Protein AF-A0A7W1TGC2-F1 (afdb_monomer_lite)

Foldseek 3Di:
DDDDDDDDDDPDDLADQDPFDDPVLLVPDDLVPADELPDLAQHAALECVVCVPDPVSVVVVVLLVVLCVPPVQCVDPDLLSNLQALLLVLLLCSVLVHPCSHVSLVVSLVVNPVVDDLVVLLRSLSSCLVSLSHHDYDQDDVSSPRDDHDDSVSSSVRSNSSSSQSNCCSVVVDPHRPPPD

pLDDT: mean 90.48, std 14.69, range [32.72, 98.69]

Radius of gyration: 17.59 Å; chains: 1; bounding box: 64×43×39 Å

Sequence (181 aa):
ATTAAATAATPADPAAEPPPPTAAEIAAIKWDELPPDTGFVTPFANDLSSLNESDERRKDWDDLQKRIDTWAPAQATDPLTRARNLIAIASLMDIGQGQFERELAFMVYSRLKALYPKEQLVTILATIGLHPERGEVPTSGVDVDIHVDVGREQVNERLGLYALKMLGRLLGKLPLPDSGN

Secondary structure (DSSP, 8-state):
--PPP--PPPPPPTTSPPPPPPHHHHHT--GGGSPPTTSSSS---S-SGGGGS-HHHHHHHHHHHHHHHH-GGGG-SSHHHHHHHHHHHHHHHHHTT-TTHHHHHHHHHHHHHHHS-HHHHHHHHHHHHH-TTSS-----BGGGTB-----HHHHHHHHHHHHHHHHHHHTTSSPPP----

Structure (mmCIF, N/CA/C/O backbone):
data_AF-A0A7W1TGC2-F1
#
_entry.id   AF-A0A7W1TGC2-F1
#
loop_
_atom_site.group_PDB
_atom_site.id
_atom_site.type_symbol
_atom_site.label_atom_id
_atom_site.label_alt_id
_atom_site.label_comp_id
_atom_site.label_asym_id
_atom_site.label_entity_id
_atom_site.label_seq_id
_atom_site.pdbx_PDB_ins_code
_atom_site.Cartn_x
_atom_site.Cartn_y
_atom_site.Cartn_z
_atom_site.occupancy
_atom_site.B_iso_or_equiv
_atom_site.auth_seq_id
_atom_site.auth_comp_id
_atom_site.auth_asym_id
_atom_site.auth_atom_id
_atom_site.pdbx_PDB_model_num
ATOM 1 N N . ALA A 1 1 ? -40.709 -27.866 21.341 1.00 44.31 1 ALA A N 1
ATOM 2 C CA . ALA A 1 1 ? -39.347 -27.460 20.953 1.00 44.31 1 ALA A CA 1
ATOM 3 C C . ALA A 1 1 ? -39.415 -26.984 19.513 1.00 44.31 1 ALA A C 1
ATOM 5 O O . ALA A 1 1 ? -39.798 -27.769 18.657 1.00 44.31 1 ALA A O 1
ATOM 6 N N . THR A 1 2 ? -39.174 -25.698 19.270 1.00 37.16 2 THR A N 1
ATOM 7 C CA . THR A 1 2 ? -39.234 -25.109 17.927 1.00 37.16 2 THR A CA 1
ATOM 8 C C . THR A 1 2 ? -37.808 -25.015 17.407 1.00 37.16 2 THR A C 1
ATOM 10 O O . THR A 1 2 ? -37.001 -24.274 17.961 1.00 37.16 2 THR A O 1
ATOM 13 N N . THR A 1 3 ? -37.480 -25.813 16.396 1.00 40.88 3 THR A N 1
ATOM 14 C CA . THR A 1 3 ? -36.174 -25.790 15.733 1.00 40.88 3 THR A CA 1
ATOM 15 C C . THR A 1 3 ? -36.129 -24.585 14.796 1.00 40.88 3 THR A C 1
ATOM 17 O O . THR A 1 3 ? -36.932 -24.496 13.870 1.00 40.88 3 THR A O 1
ATOM 20 N N . ALA A 1 4 ? -35.218 -23.646 15.052 1.00 43.84 4 ALA A N 1
ATOM 21 C CA . ALA A 1 4 ? -34.935 -22.536 14.150 1.00 43.84 4 ALA A CA 1
ATOM 22 C C . ALA A 1 4 ? -34.177 -23.058 12.920 1.00 43.84 4 ALA A C 1
ATOM 24 O O . ALA A 1 4 ? -33.150 -23.725 13.051 1.00 43.84 4 ALA A O 1
ATOM 25 N N . ALA A 1 5 ? -34.700 -22.766 11.730 1.00 42.00 5 ALA A N 1
ATOM 26 C CA . ALA A 1 5 ? -34.026 -23.030 10.469 1.00 42.00 5 ALA A CA 1
ATOM 27 C C . ALA A 1 5 ? -32.872 -22.032 10.299 1.00 42.00 5 ALA A C 1
ATOM 29 O O . ALA A 1 5 ? -33.090 -20.822 10.283 1.00 42.00 5 ALA A O 1
ATOM 30 N N . ALA A 1 6 ? -31.647 -22.544 10.186 1.00 45.25 6 ALA A N 1
ATOM 31 C CA . ALA A 1 6 ? -30.496 -21.756 9.778 1.00 45.25 6 ALA A CA 1
ATOM 32 C C . ALA A 1 6 ? -30.618 -21.462 8.277 1.00 45.25 6 ALA A C 1
ATOM 34 O O . ALA A 1 6 ? -30.552 -22.372 7.450 1.00 45.25 6 ALA A O 1
ATOM 35 N N . THR A 1 7 ? -30.831 -20.197 7.925 1.00 41.59 7 THR A N 1
ATOM 36 C CA . THR A 1 7 ? -30.762 -19.729 6.540 1.00 41.59 7 THR A CA 1
ATOM 37 C C . THR A 1 7 ? -29.324 -19.888 6.054 1.00 41.59 7 THR A C 1
ATOM 39 O O . THR A 1 7 ? -28.424 -19.209 6.544 1.00 41.59 7 THR A O 1
ATOM 42 N N . ALA A 1 8 ? -29.093 -20.802 5.112 1.00 45.16 8 ALA A N 1
ATOM 43 C CA . ALA A 1 8 ? -27.816 -20.909 4.421 1.00 45.16 8 ALA A CA 1
ATOM 44 C C . ALA A 1 8 ? -27.587 -19.628 3.602 1.00 45.16 8 ALA A C 1
ATOM 46 O O . ALA A 1 8 ? -28.397 -19.289 2.738 1.00 45.16 8 ALA A O 1
ATOM 47 N N . ALA A 1 9 ? -26.512 -18.899 3.902 1.00 49.72 9 ALA A N 1
ATOM 48 C CA . ALA A 1 9 ? -26.093 -17.744 3.121 1.00 49.72 9 ALA A CA 1
ATOM 49 C C . ALA A 1 9 ? -25.676 -18.195 1.710 1.00 49.72 9 ALA A C 1
ATOM 51 O O . ALA A 1 9 ? -24.839 -19.084 1.556 1.00 49.72 9 ALA A O 1
ATOM 52 N N . THR A 1 10 ? -26.269 -17.582 0.686 1.00 45.09 10 THR A N 1
ATOM 53 C CA . THR A 1 10 ? -25.832 -17.672 -0.713 1.00 45.09 10 THR A CA 1
ATOM 54 C C . THR A 1 10 ? -24.331 -17.366 -0.811 1.00 45.09 10 THR A C 1
ATOM 56 O O . THR A 1 10 ? -23.888 -16.411 -0.167 1.00 45.09 10 THR A O 1
ATOM 59 N N . PRO A 1 11 ? -23.533 -18.120 -1.595 1.00 52.97 11 PRO A N 1
ATOM 60 C CA . PRO A 1 11 ? -22.122 -17.799 -1.784 1.00 52.97 11 PRO A CA 1
ATOM 61 C C . PRO A 1 11 ? -21.988 -16.388 -2.371 1.00 52.97 11 PRO A C 1
ATOM 63 O O . PRO A 1 11 ? -22.552 -16.084 -3.420 1.00 52.97 11 PRO A O 1
ATOM 66 N N . ALA A 1 12 ? -21.292 -15.512 -1.647 1.00 63.12 12 ALA A N 1
ATOM 67 C CA . ALA A 1 12 ? -21.111 -14.117 -2.028 1.00 63.12 12 ALA A CA 1
ATOM 68 C C . ALA A 1 12 ? -20.200 -14.002 -3.258 1.00 63.12 12 ALA A C 1
ATOM 70 O O . ALA A 1 12 ? -19.094 -14.546 -3.242 1.00 63.12 12 ALA A O 1
ATOM 71 N N . ASP A 1 13 ? -20.637 -13.249 -4.270 1.00 70.62 13 ASP A N 1
ATOM 72 C CA . ASP A 1 13 ? -19.866 -12.941 -5.480 1.00 70.62 13 ASP A CA 1
ATOM 73 C C . ASP A 1 13 ? -18.482 -12.361 -5.109 1.00 70.62 13 ASP A C 1
ATOM 75 O O . ASP A 1 13 ? -18.419 -11.342 -4.414 1.00 70.62 13 ASP A O 1
ATOM 79 N N . PRO A 1 14 ? -17.360 -12.996 -5.500 1.00 69.06 14 PRO A N 1
ATOM 80 C CA . PRO A 1 14 ? -16.014 -12.492 -5.215 1.00 69.06 14 PRO A CA 1
ATOM 81 C C . PRO A 1 14 ? -15.736 -11.109 -5.830 1.00 69.06 14 PRO A C 1
ATOM 83 O O . PRO A 1 14 ? -14.868 -10.392 -5.329 1.00 69.06 14 PRO A O 1
ATOM 86 N N . ALA A 1 15 ? -16.488 -10.707 -6.861 1.00 70.62 15 ALA A N 1
ATOM 87 C CA . ALA A 1 15 ? -16.387 -9.382 -7.466 1.00 70.62 15 ALA A CA 1
ATOM 88 C C . ALA A 1 15 ? -17.147 -8.293 -6.687 1.00 70.62 15 ALA A C 1
ATOM 90 O O . ALA A 1 15 ? -16.883 -7.108 -6.886 1.00 70.62 15 ALA A O 1
ATOM 91 N N . ALA A 1 16 ? -18.080 -8.665 -5.804 1.00 79.12 16 ALA A N 1
ATOM 92 C CA . ALA A 1 16 ? -18.803 -7.699 -4.989 1.00 79.12 16 ALA A CA 1
ATOM 93 C C . ALA A 1 16 ? -17.908 -7.166 -3.863 1.00 79.12 16 ALA A C 1
ATOM 95 O O . ALA A 1 16 ? -17.325 -7.937 -3.096 1.00 79.12 16 ALA A O 1
ATOM 96 N N . GLU A 1 17 ? -17.833 -5.840 -3.745 1.00 84.00 17 GLU A N 1
ATOM 97 C CA . GLU A 1 17 ? -17.133 -5.200 -2.633 1.00 84.00 17 GLU A CA 1
ATOM 98 C C . GLU A 1 17 ? -17.872 -5.482 -1.313 1.00 84.00 17 GLU A C 1
ATOM 100 O O . GLU A 1 17 ? -19.107 -5.397 -1.261 1.00 84.00 17 GLU A O 1
ATOM 105 N N . PRO A 1 18 ? -17.145 -5.827 -0.237 1.00 86.88 18 PRO A N 1
ATOM 106 C CA . PRO A 1 18 ? -17.748 -6.042 1.065 1.00 86.88 18 PRO A CA 1
ATOM 107 C C . PRO A 1 18 ? -18.242 -4.705 1.641 1.00 86.88 18 PRO A C 1
ATOM 109 O O . PRO A 1 18 ? -17.781 -3.630 1.239 1.00 86.88 18 PRO A O 1
ATOM 112 N N . PRO A 1 19 ? -19.176 -4.735 2.606 1.00 88.88 19 PRO A N 1
ATOM 113 C CA . PRO A 1 19 ? -19.502 -3.533 3.354 1.00 88.88 19 PRO A CA 1
ATOM 114 C C . PRO A 1 19 ? -18.249 -2.993 4.070 1.00 88.88 19 PRO A C 1
ATOM 116 O O . PRO A 1 19 ? -17.373 -3.774 4.450 1.00 88.88 19 PRO A O 1
ATOM 119 N N . PRO A 1 20 ? -18.165 -1.671 4.302 1.00 92.25 20 PRO A N 1
ATOM 120 C CA . PRO A 1 20 ? -17.096 -1.087 5.101 1.00 92.25 20 PRO A CA 1
ATOM 121 C C . PRO A 1 20 ? -16.979 -1.764 6.478 1.00 92.25 20 PRO A C 1
ATOM 123 O O . PRO A 1 20 ? -18.006 -1.904 7.154 1.00 92.25 20 PRO A O 1
ATOM 126 N N . PRO A 1 21 ? -15.765 -2.129 6.929 1.00 94.75 21 PRO A N 1
ATOM 127 C CA . PRO A 1 21 ? -15.575 -2.733 8.239 1.00 94.75 21 PRO A CA 1
ATOM 128 C C . PRO A 1 21 ? -16.042 -1.833 9.379 1.00 94.75 21 PRO A C 1
ATOM 130 O O . PRO A 1 21 ? -15.849 -0.613 9.383 1.00 94.75 21 PRO A O 1
ATOM 133 N N . THR A 1 22 ? -16.621 -2.456 10.392 1.00 95.75 22 THR A N 1
ATOM 134 C CA . THR A 1 22 ? -17.028 -1.810 11.633 1.00 95.75 22 THR A CA 1
ATOM 135 C C . THR A 1 22 ? -15.822 -1.473 12.511 1.00 95.75 22 THR A C 1
ATOM 137 O O . THR A 1 22 ? -14.750 -2.077 12.431 1.00 95.75 22 THR A O 1
ATOM 140 N N . ALA A 1 23 ? -16.012 -0.540 13.448 1.00 94.69 23 ALA A N 1
ATOM 141 C CA . ALA A 1 23 ? -14.989 -0.222 14.443 1.00 94.69 23 ALA A CA 1
ATOM 142 C C . ALA A 1 23 ? -14.600 -1.437 15.309 1.00 94.69 23 ALA A C 1
ATOM 144 O O . ALA A 1 23 ? -13.450 -1.538 15.731 1.00 94.69 23 ALA A O 1
ATOM 145 N N . ALA A 1 24 ? -15.538 -2.359 15.561 1.00 96.50 24 ALA A N 1
ATOM 146 C CA . ALA A 1 24 ? -15.281 -3.578 16.324 1.00 96.50 24 ALA A CA 1
ATOM 147 C C . ALA A 1 24 ? -14.374 -4.552 15.555 1.00 96.50 24 ALA A C 1
ATOM 149 O O . ALA A 1 24 ? -13.446 -5.103 16.142 1.00 96.50 24 ALA A O 1
ATOM 150 N N . GLU A 1 25 ? -14.592 -4.711 14.247 1.00 97.19 25 GLU A N 1
ATOM 151 C CA . GLU A 1 25 ? -13.735 -5.534 13.384 1.00 97.19 25 GLU A CA 1
ATOM 152 C C . GLU A 1 25 ? -12.317 -4.961 13.300 1.00 97.19 25 GLU A C 1
ATOM 154 O O . GLU A 1 25 ? -11.349 -5.696 13.474 1.00 97.19 25 GLU A O 1
ATOM 159 N N . ILE A 1 26 ? -12.178 -3.639 13.150 1.00 97.00 26 ILE A N 1
ATOM 160 C CA . ILE A 1 26 ? -10.863 -2.975 13.158 1.00 97.00 26 ILE A CA 1
ATOM 161 C C . ILE A 1 26 ? -10.166 -3.137 14.520 1.00 97.00 26 ILE A C 1
ATOM 163 O O . ILE A 1 26 ? -8.958 -3.363 14.584 1.00 97.00 26 ILE A O 1
ATOM 167 N N . ALA A 1 27 ? -10.908 -3.035 15.626 1.00 95.88 27 ALA A N 1
ATOM 168 C CA . ALA A 1 27 ? -10.355 -3.193 16.970 1.00 95.88 27 ALA A CA 1
ATOM 169 C C . ALA A 1 27 ? -9.901 -4.631 17.277 1.00 95.88 27 ALA A C 1
ATOM 171 O O . ALA A 1 27 ? -9.038 -4.815 18.135 1.00 95.88 27 ALA A O 1
ATOM 172 N N . ALA A 1 28 ? -10.459 -5.630 16.587 1.00 97.25 28 ALA A N 1
ATOM 173 C CA . ALA A 1 28 ? -10.109 -7.039 16.749 1.00 97.25 28 ALA A CA 1
ATOM 174 C C . ALA A 1 28 ? -8.824 -7.449 16.005 1.00 97.25 28 ALA A C 1
ATOM 176 O O . ALA A 1 28 ? -8.349 -8.570 16.193 1.00 97.25 28 ALA A O 1
ATOM 177 N N . ILE A 1 29 ? -8.248 -6.567 15.177 1.00 97.75 29 ILE A N 1
ATOM 178 C CA . ILE A 1 29 ? -7.002 -6.845 14.455 1.00 97.75 29 ILE A CA 1
ATOM 179 C C . ILE A 1 29 ? -5.849 -7.031 15.450 1.00 97.75 29 ILE A C 1
ATOM 181 O O . ILE A 1 29 ? -5.608 -6.194 16.326 1.00 97.75 29 ILE A O 1
ATOM 185 N N . LYS A 1 30 ? -5.098 -8.118 15.268 1.00 96.44 30 LYS A N 1
ATOM 186 C CA . LYS A 1 30 ? -3.922 -8.466 16.067 1.00 96.44 30 LYS A CA 1
ATOM 187 C C . LYS A 1 30 ? -2.646 -7.956 15.403 1.00 96.44 30 LYS A C 1
ATOM 189 O O . LYS A 1 30 ? -2.074 -8.594 14.525 1.00 96.44 30 LYS A O 1
ATOM 194 N N . TRP A 1 31 ? -2.235 -6.755 15.788 1.00 95.56 31 TRP A N 1
ATOM 195 C CA . TRP A 1 31 ? -1.111 -6.046 15.164 1.00 95.56 31 TRP A CA 1
ATOM 196 C C . TRP A 1 31 ? 0.251 -6.708 15.409 1.00 95.56 31 TRP A C 1
ATOM 198 O O . TRP A 1 31 ? 1.162 -6.532 14.608 1.00 95.56 31 TRP A O 1
ATOM 208 N N . ASP A 1 32 ? 0.382 -7.449 16.505 1.00 93.94 32 ASP A N 1
ATOM 209 C CA . ASP A 1 32 ? 1.582 -8.174 16.927 1.00 93.94 32 ASP A CA 1
ATOM 210 C C . ASP A 1 32 ? 1.813 -9.484 16.159 1.00 93.94 32 ASP A C 1
ATOM 212 O O . ASP A 1 32 ? 2.930 -9.994 16.155 1.00 93.94 32 ASP A O 1
ATOM 216 N N . GLU A 1 33 ? 0.791 -10.001 15.470 1.00 94.81 33 GLU A N 1
ATOM 217 C CA . GLU A 1 33 ? 0.902 -11.172 14.590 1.00 94.81 33 GLU A CA 1
ATOM 218 C C . GLU A 1 33 ? 1.356 -10.798 13.160 1.00 94.81 33 GLU A C 1
ATOM 220 O O . GLU A 1 33 ? 1.582 -11.681 12.331 1.00 94.81 33 GLU A O 1
ATOM 225 N N . LEU A 1 34 ? 1.513 -9.503 12.847 1.00 96.50 34 LEU A N 1
ATOM 226 C CA . LEU A 1 34 ? 1.955 -9.054 11.523 1.00 96.50 34 LEU A CA 1
ATOM 227 C C . LEU A 1 34 ? 3.465 -9.284 11.307 1.00 96.50 34 LEU A C 1
ATOM 229 O O . LEU A 1 34 ? 4.258 -9.087 12.231 1.00 96.50 34 LEU A O 1
ATOM 233 N N . PRO A 1 35 ? 3.901 -9.624 10.076 1.00 96.69 35 PRO A N 1
ATOM 234 C CA . PRO A 1 35 ? 5.315 -9.827 9.774 1.00 96.69 35 PRO A CA 1
ATOM 235 C C . PRO A 1 35 ? 6.182 -8.586 10.049 1.00 96.69 35 PRO A C 1
ATOM 237 O O . PRO A 1 35 ? 5.755 -7.454 9.768 1.00 96.69 35 PRO A O 1
ATOM 240 N N . PRO A 1 36 ? 7.432 -8.770 10.518 1.00 94.69 36 PRO A N 1
ATOM 241 C CA . PRO A 1 36 ? 8.346 -7.664 10.783 1.00 94.69 36 PRO A CA 1
ATOM 242 C C . PRO A 1 36 ? 8.727 -6.916 9.497 1.00 94.69 36 PRO A C 1
ATOM 244 O O . PRO A 1 36 ? 8.783 -7.486 8.412 1.00 94.69 36 PRO A O 1
ATOM 247 N N . ASP A 1 37 ? 9.043 -5.627 9.616 1.00 95.38 37 ASP A N 1
ATOM 248 C CA . ASP A 1 37 ? 9.404 -4.758 8.480 1.00 95.38 37 ASP A CA 1
ATOM 249 C C . ASP A 1 37 ? 10.747 -5.087 7.819 1.00 95.38 37 ASP A C 1
ATOM 251 O O . ASP A 1 37 ? 11.004 -4.674 6.688 1.00 95.38 37 ASP A O 1
ATOM 255 N N . THR A 1 38 ? 11.604 -5.810 8.534 1.00 92.00 38 THR A N 1
ATOM 256 C CA . THR A 1 38 ? 12.934 -6.250 8.096 1.00 92.00 38 THR A CA 1
ATOM 257 C C . THR A 1 38 ? 12.968 -7.735 7.721 1.00 92.00 38 THR A C 1
ATOM 259 O O . THR A 1 38 ? 14.050 -8.280 7.515 1.00 92.00 38 THR A O 1
ATOM 262 N N . GLY A 1 39 ? 11.809 -8.404 7.695 1.00 91.06 39 GLY A N 1
ATOM 263 C CA . GLY A 1 39 ? 11.689 -9.815 7.324 1.00 91.06 39 GLY A CA 1
ATOM 264 C C . GLY A 1 39 ? 11.607 -10.041 5.813 1.00 91.06 39 GLY A C 1
ATOM 265 O O . GLY A 1 39 ? 11.788 -9.122 5.031 1.00 91.06 39 GLY A O 1
ATOM 266 N N . PHE A 1 40 ? 11.286 -11.275 5.419 1.00 91.50 40 PHE A N 1
ATOM 267 C CA . PHE A 1 40 ? 11.117 -11.681 4.012 1.00 91.50 40 PHE A CA 1
ATOM 268 C C . PHE A 1 40 ? 9.696 -11.495 3.466 1.00 91.50 40 PHE A C 1
ATOM 270 O O . PHE A 1 40 ? 9.464 -11.711 2.286 1.00 91.50 40 PHE A O 1
ATOM 277 N N . VAL A 1 41 ? 8.720 -11.199 4.328 1.00 94.81 41 VAL A N 1
ATOM 278 C CA . VAL A 1 41 ? 7.304 -11.117 3.947 1.00 94.81 41 VAL A CA 1
ATOM 279 C C . VAL A 1 41 ? 6.787 -9.735 4.286 1.00 94.81 41 VAL A C 1
ATOM 281 O O . VAL A 1 41 ? 6.798 -9.335 5.453 1.00 94.81 41 VAL A O 1
ATOM 284 N N . THR A 1 42 ? 6.276 -9.021 3.287 1.00 96.81 42 THR A N 1
ATOM 285 C CA . THR A 1 42 ? 5.800 -7.638 3.393 1.00 96.81 42 THR A CA 1
ATOM 286 C C . THR A 1 42 ? 6.796 -6.688 4.059 1.00 96.81 42 THR A C 1
ATOM 288 O O . THR A 1 42 ? 6.441 -5.972 5.011 1.00 96.81 42 THR A O 1
ATOM 291 N N . PRO A 1 43 ? 8.067 -6.685 3.629 1.00 97.00 43 PRO A N 1
ATOM 292 C CA . PRO A 1 43 ? 9.059 -5.823 4.234 1.00 97.00 43 PRO A CA 1
ATOM 293 C C . PRO A 1 43 ? 8.715 -4.359 3.931 1.00 97.00 43 PRO A C 1
ATOM 295 O O . PRO A 1 43 ? 8.053 -4.025 2.944 1.00 97.00 43 PRO A O 1
ATOM 298 N N . PHE A 1 44 ? 9.102 -3.471 4.841 1.00 97.44 44 PHE A N 1
ATOM 299 C CA . PHE A 1 44 ? 8.681 -2.074 4.830 1.00 97.44 44 PHE A CA 1
ATOM 300 C C . PHE A 1 44 ? 9.880 -1.199 5.196 1.00 97.44 44 PHE A C 1
ATOM 302 O O . PHE A 1 44 ? 10.602 -1.483 6.159 1.00 97.44 44 PHE A O 1
ATOM 309 N N . ALA A 1 45 ? 10.154 -0.165 4.405 1.00 96.12 45 ALA A N 1
ATOM 310 C CA . ALA A 1 45 ? 11.258 0.735 4.711 1.00 96.12 45 ALA A CA 1
ATOM 311 C C . ALA A 1 45 ? 10.897 1.643 5.895 1.00 96.12 45 ALA A C 1
ATOM 313 O O . ALA A 1 45 ? 9.760 2.099 6.012 1.00 96.12 45 ALA A O 1
ATOM 314 N N . ASN A 1 46 ? 11.858 1.907 6.779 1.00 91.44 46 ASN A N 1
ATOM 315 C CA . ASN A 1 46 ? 11.672 2.918 7.819 1.00 91.44 46 ASN A CA 1
ATOM 316 C C . ASN A 1 46 ? 11.763 4.329 7.226 1.00 91.44 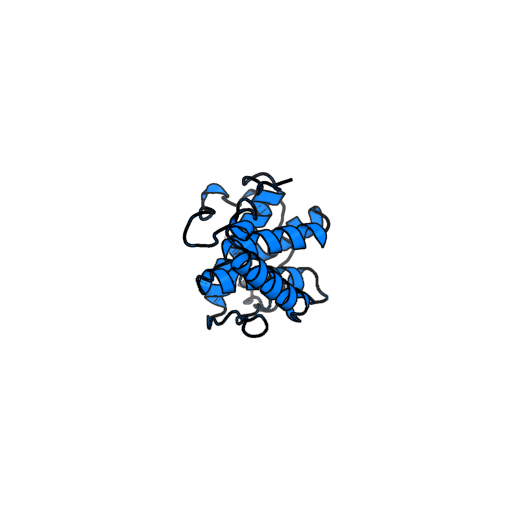46 ASN A C 1
ATOM 318 O O . ASN A 1 46 ? 10.990 5.202 7.581 1.00 91.44 46 ASN A O 1
ATOM 322 N N . ASP A 1 47 ? 12.668 4.519 6.278 1.00 91.25 47 ASP A N 1
ATOM 323 C CA . ASP A 1 47 ? 12.909 5.759 5.556 1.00 91.25 47 ASP A CA 1
ATOM 324 C C . ASP A 1 47 ? 13.454 5.416 4.159 1.00 91.25 47 ASP A C 1
ATOM 326 O O . ASP A 1 47 ? 13.588 4.245 3.802 1.00 91.25 47 ASP A O 1
ATOM 330 N N . LEU A 1 48 ? 13.751 6.432 3.352 1.00 93.88 48 LEU A N 1
ATOM 331 C CA . LEU A 1 48 ? 14.262 6.267 1.988 1.00 93.88 48 LEU A CA 1
ATOM 332 C C . LEU A 1 48 ? 15.763 6.587 1.864 1.00 93.88 48 LEU A C 1
ATOM 334 O O . LEU A 1 48 ? 16.236 6.913 0.773 1.00 93.88 48 LEU A O 1
ATOM 338 N N . SER A 1 49 ? 16.516 6.544 2.969 1.00 92.00 49 SER A N 1
ATOM 339 C CA . SER A 1 49 ? 17.947 6.881 2.974 1.00 92.00 49 SER A CA 1
ATOM 340 C C . SER A 1 49 ? 18.788 5.893 2.164 1.00 92.00 49 SER A C 1
ATOM 342 O O . SER A 1 49 ? 19.729 6.323 1.497 1.00 92.00 49 SER A O 1
ATOM 344 N N . SER A 1 50 ? 18.391 4.616 2.121 1.00 91.31 50 SER A N 1
ATOM 345 C CA . SER A 1 50 ? 19.020 3.561 1.308 1.00 91.31 50 SER A CA 1
ATOM 346 C C . SER A 1 50 ? 19.060 3.897 -0.184 1.00 91.31 50 SER A C 1
ATOM 348 O O . SER A 1 50 ? 19.921 3.420 -0.914 1.00 91.31 50 SER A O 1
ATOM 350 N N . LEU A 1 51 ? 18.147 4.738 -0.677 1.00 94.12 51 LEU A N 1
ATOM 351 C CA . LEU A 1 51 ? 18.140 5.167 -2.077 1.00 94.12 51 LEU A CA 1
ATOM 352 C C . LEU A 1 51 ? 19.302 6.112 -2.418 1.00 94.12 51 LEU A C 1
ATOM 354 O O . LEU A 1 51 ? 19.581 6.312 -3.593 1.00 94.12 51 LEU A O 1
ATOM 358 N N . ASN A 1 52 ? 19.959 6.706 -1.416 1.00 93.19 52 ASN A N 1
ATOM 359 C CA . ASN A 1 52 ? 21.119 7.588 -1.590 1.00 93.19 52 ASN A CA 1
ATOM 360 C C . ASN A 1 52 ? 22.463 6.851 -1.494 1.00 93.19 52 ASN A C 1
ATOM 362 O O . ASN A 1 52 ? 23.505 7.499 -1.476 1.00 93.19 52 ASN A O 1
ATOM 366 N N . GLU A 1 53 ? 22.460 5.520 -1.395 1.00 93.00 53 GLU A N 1
ATOM 367 C CA . GLU A 1 53 ? 23.698 4.733 -1.333 1.00 93.00 53 GLU A CA 1
ATOM 368 C C . GLU A 1 53 ? 24.524 4.838 -2.626 1.00 93.00 53 GLU A C 1
ATOM 370 O O . GLU A 1 53 ? 25.751 4.750 -2.572 1.00 93.00 53 GLU A O 1
ATOM 375 N N . SER A 1 54 ? 23.873 5.067 -3.775 1.00 96.31 54 SER A N 1
ATOM 376 C CA . SER A 1 54 ? 24.531 5.403 -5.041 1.00 96.31 54 SER A CA 1
ATOM 377 C C . SER A 1 54 ? 23.623 6.203 -5.983 1.00 96.31 54 SER A C 1
ATOM 379 O O . SER A 1 54 ? 22.392 6.143 -5.887 1.00 96.31 54 SER A O 1
ATOM 381 N N . ASP A 1 55 ? 24.236 6.915 -6.932 1.00 96.69 55 ASP A N 1
ATOM 382 C CA . ASP A 1 55 ? 23.520 7.660 -7.975 1.00 96.69 55 ASP A CA 1
ATOM 383 C C . ASP A 1 55 ? 22.724 6.716 -8.892 1.00 96.69 55 ASP A C 1
ATOM 385 O O . ASP A 1 55 ? 21.605 7.036 -9.296 1.00 96.69 55 ASP A O 1
ATOM 389 N N . GLU A 1 56 ? 23.260 5.526 -9.189 1.00 97.12 56 GLU A N 1
ATOM 390 C CA . GLU A 1 56 ? 22.570 4.510 -9.987 1.00 97.12 56 GLU A CA 1
ATOM 391 C C . GLU A 1 56 ? 21.308 4.006 -9.282 1.00 97.12 56 GLU A C 1
ATOM 393 O O . GLU A 1 56 ? 20.246 3.945 -9.899 1.00 97.12 56 GLU A O 1
ATOM 398 N N . ARG A 1 57 ? 21.385 3.718 -7.974 1.00 96.44 57 ARG A N 1
ATOM 399 C CA . ARG A 1 57 ? 20.230 3.256 -7.193 1.00 96.44 57 ARG A CA 1
ATOM 400 C C . ARG A 1 57 ? 19.135 4.319 -7.151 1.00 96.44 57 ARG A C 1
ATOM 402 O O . ARG A 1 57 ? 17.961 3.995 -7.337 1.00 96.44 57 ARG A O 1
ATOM 409 N N . ARG A 1 58 ? 19.511 5.587 -6.948 1.00 96.94 58 ARG A N 1
ATOM 410 C CA . ARG A 1 58 ? 18.580 6.723 -7.007 1.00 96.94 58 ARG A CA 1
ATOM 411 C C . ARG A 1 58 ? 17.923 6.827 -8.382 1.00 96.94 58 ARG A C 1
ATOM 413 O O . ARG A 1 58 ? 16.706 6.971 -8.461 1.00 96.94 58 ARG A O 1
ATOM 420 N N . LYS A 1 59 ? 18.706 6.710 -9.456 1.00 97.38 59 LYS A N 1
ATOM 421 C CA . LYS A 1 59 ? 18.203 6.764 -10.831 1.00 97.38 59 LYS A CA 1
ATOM 422 C C . LYS A 1 59 ? 17.202 5.644 -11.129 1.00 97.38 59 LYS A C 1
ATOM 424 O O . LYS A 1 59 ? 16.140 5.921 -11.686 1.00 97.38 59 LYS A O 1
ATOM 429 N N . ASP A 1 60 ? 17.522 4.406 -10.764 1.00 96.50 60 ASP A N 1
ATOM 430 C CA . ASP A 1 60 ? 16.644 3.253 -10.990 1.00 96.50 60 ASP A CA 1
ATOM 431 C C . ASP A 1 60 ? 15.316 3.403 -10.241 1.00 96.50 60 ASP A C 1
ATOM 433 O O . ASP A 1 60 ? 14.247 3.088 -10.772 1.00 96.50 60 ASP A O 1
ATOM 437 N N . TRP A 1 61 ? 15.376 3.934 -9.018 1.00 97.38 61 TRP A N 1
ATOM 438 C CA . TRP A 1 61 ? 14.197 4.271 -8.233 1.00 97.38 61 TRP A CA 1
ATOM 439 C C . TRP A 1 61 ? 13.342 5.352 -8.907 1.00 97.38 61 TRP A C 1
ATOM 441 O O . TRP A 1 61 ? 12.135 5.165 -9.072 1.00 97.38 61 TRP A O 1
ATOM 451 N N . ASP A 1 62 ? 13.950 6.454 -9.347 1.00 97.06 62 ASP A N 1
ATOM 452 C CA . ASP A 1 62 ? 13.235 7.541 -10.023 1.00 97.06 62 ASP A CA 1
ATOM 453 C C . ASP A 1 62 ? 12.558 7.048 -11.315 1.00 97.06 62 ASP A C 1
ATOM 455 O O . ASP A 1 62 ? 11.438 7.452 -11.643 1.00 97.06 62 ASP A O 1
ATOM 459 N N . ASP A 1 63 ? 13.216 6.155 -12.057 1.00 97.06 63 ASP A N 1
ATOM 460 C CA . ASP A 1 63 ? 12.666 5.572 -13.279 1.00 97.06 63 ASP A CA 1
ATOM 461 C C . ASP A 1 63 ? 11.508 4.598 -12.980 1.00 97.06 63 ASP A C 1
ATOM 463 O O . ASP A 1 63 ? 10.506 4.613 -13.703 1.00 97.06 63 ASP A O 1
ATOM 467 N N . LEU A 1 64 ? 11.573 3.823 -11.888 1.00 96.31 64 LEU A N 1
ATOM 468 C CA . LEU A 1 64 ? 10.441 3.027 -11.395 1.00 96.31 64 LEU A CA 1
ATOM 469 C C . LEU A 1 64 ? 9.250 3.917 -11.007 1.00 96.31 64 LEU A C 1
ATOM 471 O O . LEU A 1 64 ? 8.118 3.634 -11.407 1.00 96.31 64 LEU A O 1
ATOM 475 N N . GLN A 1 65 ? 9.482 5.013 -10.277 1.00 95.75 65 GLN A N 1
ATOM 476 C CA . GLN A 1 65 ? 8.411 5.932 -9.877 1.00 95.75 65 GLN A CA 1
ATOM 477 C C . GLN A 1 65 ? 7.677 6.521 -11.089 1.00 95.75 65 GLN A C 1
ATOM 479 O O . GLN A 1 65 ? 6.447 6.497 -11.121 1.00 95.75 65 GLN A O 1
ATOM 484 N N . LYS A 1 66 ? 8.405 6.961 -12.126 1.00 96.00 66 LYS A N 1
ATOM 485 C CA . LYS A 1 66 ? 7.800 7.486 -13.368 1.00 96.00 66 LYS A CA 1
ATOM 486 C C . LYS A 1 66 ? 6.894 6.466 -14.059 1.00 96.00 66 LYS A C 1
ATOM 488 O O . LYS A 1 66 ? 5.839 6.829 -14.586 1.00 96.00 66 LYS A O 1
ATOM 493 N N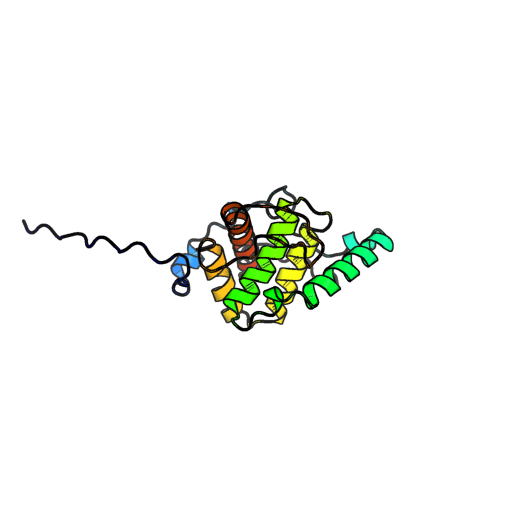 . ARG A 1 67 ? 7.293 5.189 -14.066 1.00 96.31 67 ARG A N 1
ATOM 494 C CA . ARG A 1 67 ? 6.467 4.108 -14.622 1.00 96.31 67 ARG A CA 1
ATOM 495 C C . ARG A 1 67 ? 5.187 3.931 -13.808 1.00 96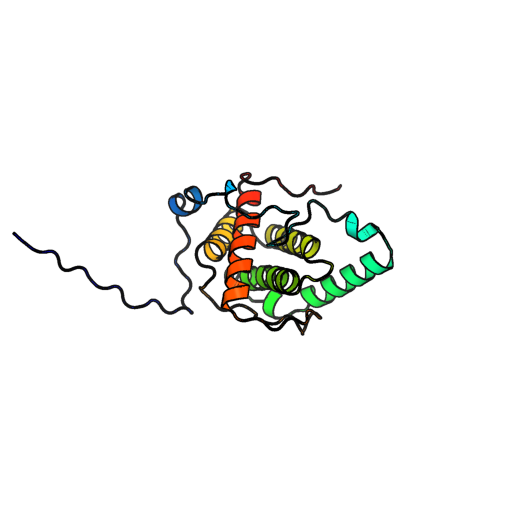.31 67 ARG A C 1
ATOM 497 O O . ARG A 1 67 ? 4.104 3.912 -14.381 1.00 96.31 67 ARG A O 1
ATOM 504 N N . ILE A 1 68 ? 5.287 3.905 -12.480 1.00 95.56 68 ILE A N 1
ATOM 505 C CA . ILE A 1 68 ? 4.121 3.786 -11.590 1.00 95.56 68 ILE A CA 1
ATOM 506 C C . ILE A 1 68 ? 3.175 4.989 -11.729 1.00 95.56 68 ILE A C 1
ATOM 508 O O . ILE A 1 68 ? 1.957 4.819 -11.720 1.00 95.56 68 ILE A O 1
ATOM 512 N N . ASP A 1 69 ? 3.702 6.201 -11.900 1.00 92.88 69 ASP A N 1
ATOM 513 C CA . ASP A 1 69 ? 2.886 7.410 -12.053 1.00 92.88 69 ASP A CA 1
ATOM 514 C C . ASP A 1 69 ? 2.001 7.388 -13.299 1.00 92.88 69 ASP A C 1
ATOM 516 O O . ASP A 1 69 ? 0.901 7.943 -13.282 1.00 92.88 69 ASP A O 1
ATOM 520 N N . THR A 1 70 ? 2.439 6.704 -14.352 1.00 93.06 70 THR A N 1
ATOM 521 C CA . THR A 1 70 ? 1.692 6.564 -15.610 1.00 93.06 70 THR A CA 1
ATOM 522 C C . THR A 1 70 ? 0.964 5.224 -15.735 1.00 93.06 70 THR A C 1
ATOM 524 O O . THR A 1 70 ? 0.230 5.009 -16.700 1.00 93.06 70 THR A O 1
ATOM 527 N N . TRP A 1 71 ? 1.100 4.336 -14.747 1.00 95.12 71 TRP A N 1
ATOM 528 C CA . TRP A 1 71 ? 0.494 3.011 -14.763 1.00 95.12 71 TRP A CA 1
ATOM 529 C C . TRP A 1 71 ? -1.027 3.093 -14.606 1.00 95.12 71 TRP A C 1
ATOM 531 O O . TRP A 1 71 ? -1.542 3.545 -13.582 1.00 95.12 71 TRP A O 1
ATOM 541 N N . ALA A 1 72 ? -1.765 2.638 -15.621 1.00 94.94 72 ALA A N 1
ATOM 542 C CA . ALA A 1 72 ? -3.217 2.806 -15.691 1.00 94.94 72 ALA A CA 1
ATOM 543 C C . ALA A 1 72 ? -3.986 2.270 -14.458 1.00 94.94 72 ALA A C 1
ATOM 545 O O . ALA A 1 72 ? -4.865 2.984 -13.967 1.00 94.94 72 ALA A O 1
ATOM 546 N N . PRO A 1 73 ? -3.655 1.098 -13.874 1.00 94.56 73 PRO A N 1
ATOM 547 C CA . PRO A 1 73 ? -4.288 0.628 -12.639 1.00 94.56 73 PRO A CA 1
ATOM 548 C C . PRO A 1 73 ? -4.140 1.588 -11.449 1.00 94.56 73 PRO A C 1
ATOM 550 O O . PRO A 1 73 ? -5.084 1.743 -10.671 1.00 94.56 73 PRO A O 1
ATOM 553 N N . ALA A 1 74 ? -3.013 2.298 -11.329 1.00 92.69 74 ALA A N 1
ATOM 554 C CA . ALA A 1 74 ? -2.801 3.310 -10.289 1.00 92.69 74 ALA A CA 1
ATOM 555 C C . ALA A 1 74 ? -3.646 4.585 -10.490 1.00 92.69 74 ALA A C 1
ATOM 557 O O . ALA A 1 74 ? -3.681 5.447 -9.608 1.00 92.69 74 ALA A O 1
ATOM 558 N N . GLN A 1 75 ? -4.346 4.701 -11.622 1.00 94.69 75 GLN A N 1
ATOM 559 C CA . GLN A 1 75 ? -5.196 5.835 -11.991 1.00 94.69 75 GLN A CA 1
ATOM 560 C C . GLN A 1 75 ? -6.699 5.509 -11.940 1.00 94.69 75 GLN A C 1
ATOM 562 O O . GLN A 1 75 ? -7.518 6.339 -12.336 1.00 94.69 75 GLN A O 1
ATOM 567 N N . ALA A 1 76 ? -7.088 4.332 -11.428 1.00 95.88 76 ALA A N 1
ATOM 568 C CA . ALA A 1 76 ? -8.492 3.926 -11.316 1.00 95.88 76 ALA A CA 1
ATOM 569 C C . ALA A 1 76 ? -9.359 5.015 -10.653 1.00 95.88 76 ALA A C 1
ATOM 571 O O . ALA A 1 76 ? -8.932 5.660 -9.697 1.00 95.88 76 ALA A O 1
ATOM 572 N N . THR A 1 77 ? -10.569 5.270 -11.156 1.00 95.31 77 THR A N 1
ATOM 573 C CA . THR A 1 77 ? -11.423 6.359 -10.642 1.00 95.31 77 THR A CA 1
ATOM 574 C C . THR A 1 77 ? -11.959 6.068 -9.242 1.00 95.31 77 THR A C 1
ATOM 576 O O . THR A 1 77 ? -12.006 6.972 -8.409 1.00 95.31 77 THR A O 1
ATOM 579 N N . ASP A 1 78 ? -12.332 4.816 -8.984 1.00 95.62 78 ASP A N 1
ATOM 580 C CA . ASP A 1 78 ? -12.813 4.377 -7.678 1.00 95.62 78 ASP A CA 1
ATOM 581 C C . ASP A 1 78 ? -11.668 4.368 -6.638 1.00 95.62 78 ASP A C 1
ATOM 583 O O . ASP A 1 78 ? -10.630 3.741 -6.881 1.00 95.62 78 ASP A O 1
ATOM 587 N N . PRO A 1 79 ? -11.818 5.049 -5.483 1.00 96.75 79 PRO A N 1
ATOM 588 C CA . PRO A 1 79 ? -10.778 5.126 -4.458 1.00 96.75 79 PRO A CA 1
ATOM 589 C C . PRO A 1 79 ? -10.307 3.776 -3.912 1.00 96.75 79 PRO A C 1
ATOM 591 O O . PRO A 1 79 ? -9.105 3.596 -3.709 1.00 96.75 79 PRO A O 1
ATOM 594 N N . LEU A 1 80 ? -11.229 2.837 -3.677 1.00 96.69 80 LEU A N 1
ATOM 595 C CA . LEU A 1 80 ? -10.910 1.524 -3.115 1.00 96.69 80 LEU A CA 1
ATOM 596 C C . LEU A 1 80 ? -10.100 0.699 -4.120 1.00 96.69 80 LEU A C 1
ATOM 598 O O . LEU A 1 80 ? -9.023 0.204 -3.790 1.00 96.69 80 LEU A O 1
ATOM 602 N N . THR A 1 81 ? -10.555 0.660 -5.371 1.00 96.56 81 THR A N 1
ATOM 603 C CA . THR A 1 81 ? -9.861 0.018 -6.492 1.00 96.56 81 THR A CA 1
ATOM 604 C C . THR A 1 81 ? -8.476 0.624 -6.718 1.00 96.56 81 THR A C 1
ATOM 606 O O . THR A 1 81 ? -7.495 -0.104 -6.854 1.00 96.56 81 THR A O 1
ATOM 609 N N . ARG A 1 82 ? -8.351 1.959 -6.709 1.00 97.62 82 ARG A N 1
ATOM 610 C CA . ARG A 1 82 ? -7.052 2.630 -6.878 1.00 97.62 82 ARG A CA 1
ATOM 611 C C . ARG A 1 82 ? -6.075 2.256 -5.769 1.00 97.62 82 ARG A C 1
ATOM 613 O O . ARG A 1 82 ? -4.921 1.940 -6.055 1.00 97.62 82 ARG A O 1
ATOM 620 N N . ALA A 1 83 ? -6.523 2.294 -4.516 1.00 98.25 83 ALA A N 1
ATOM 621 C CA . ALA A 1 83 ? -5.683 1.927 -3.386 1.00 98.25 83 ALA A CA 1
ATOM 622 C C . ALA A 1 83 ? -5.275 0.452 -3.440 1.00 98.25 83 ALA A C 1
ATOM 624 O O . ALA A 1 83 ? -4.098 0.147 -3.264 1.00 98.25 83 ALA A O 1
ATOM 625 N N . ARG A 1 84 ? -6.213 -0.443 -3.774 1.00 98.06 84 ARG A N 1
ATOM 626 C CA . ARG A 1 84 ? -5.945 -1.869 -3.992 1.00 98.06 84 ARG A CA 1
ATOM 627 C C . ARG A 1 84 ? -4.854 -2.076 -5.040 1.00 98.06 84 ARG A C 1
ATOM 629 O O . ARG A 1 84 ? -3.881 -2.765 -4.764 1.00 98.06 84 ARG A O 1
ATOM 636 N N . ASN A 1 85 ? -4.949 -1.409 -6.188 1.00 97.50 85 ASN A N 1
ATOM 637 C CA . ASN A 1 85 ? -3.955 -1.518 -7.259 1.00 97.50 85 ASN A CA 1
ATOM 638 C C . ASN A 1 85 ? -2.572 -0.996 -6.838 1.00 97.50 85 ASN A C 1
ATOM 640 O O . ASN A 1 85 ? -1.553 -1.610 -7.148 1.00 97.50 85 ASN A O 1
ATOM 644 N N . LEU A 1 86 ? -2.520 0.116 -6.098 1.00 98.12 86 LEU A N 1
ATOM 645 C CA . LEU A 1 86 ? -1.265 0.658 -5.568 1.00 98.12 86 LEU A CA 1
ATOM 646 C C . LEU A 1 86 ? -0.624 -0.266 -4.519 1.00 98.12 86 LEU A C 1
ATOM 648 O O . LEU A 1 86 ? 0.593 -0.401 -4.481 1.00 98.12 86 LEU A O 1
ATOM 652 N N . ILE A 1 87 ? -1.404 -0.933 -3.671 1.00 98.56 87 ILE A N 1
ATOM 653 C CA . ILE A 1 87 ? -0.855 -1.901 -2.705 1.00 98.56 87 ILE A CA 1
ATOM 654 C C . ILE A 1 87 ? -0.458 -3.203 -3.421 1.00 98.56 87 ILE A C 1
ATOM 656 O O . ILE A 1 87 ? 0.542 -3.832 -3.066 1.00 98.56 87 ILE A O 1
ATOM 660 N N . ALA A 1 88 ? -1.180 -3.580 -4.478 1.00 97.50 88 ALA A N 1
ATOM 661 C CA . ALA A 1 88 ? -0.849 -4.733 -5.304 1.00 97.50 88 ALA A CA 1
ATOM 662 C C . ALA A 1 88 ? 0.528 -4.590 -5.957 1.00 97.50 88 ALA A C 1
ATOM 664 O O . ALA A 1 88 ? 1.264 -5.567 -6.007 1.00 97.50 88 ALA A O 1
ATOM 665 N N . ILE A 1 89 ? 0.940 -3.387 -6.382 1.00 97.25 89 ILE A N 1
ATOM 666 C CA . ILE A 1 89 ? 2.279 -3.231 -6.969 1.00 97.25 89 ILE A CA 1
ATOM 667 C C . ILE A 1 89 ? 3.405 -3.440 -5.948 1.00 97.25 89 ILE A C 1
ATOM 669 O O . ILE A 1 89 ? 4.417 -4.056 -6.278 1.00 97.25 89 ILE A O 1
ATOM 673 N N . ALA A 1 90 ? 3.212 -3.019 -4.692 1.00 97.81 90 ALA A N 1
ATOM 674 C CA . ALA A 1 90 ? 4.138 -3.354 -3.608 1.00 97.81 90 ALA A CA 1
ATOM 675 C C . ALA A 1 90 ? 4.165 -4.869 -3.351 1.00 97.81 90 ALA A C 1
ATOM 677 O O . ALA A 1 90 ? 5.232 -5.449 -3.182 1.00 97.81 90 ALA A O 1
ATOM 678 N N . SER A 1 91 ? 2.997 -5.513 -3.410 1.00 98.06 91 SER A N 1
ATOM 679 C CA . SER A 1 91 ? 2.859 -6.965 -3.262 1.00 98.06 91 SER A CA 1
ATOM 680 C C . SER A 1 91 ? 3.589 -7.729 -4.369 1.00 98.06 91 SER A C 1
ATOM 682 O O . SER A 1 91 ? 4.295 -8.686 -4.084 1.00 98.06 91 SER A O 1
ATOM 684 N N . LEU A 1 92 ? 3.470 -7.295 -5.625 1.00 97.44 92 LEU A N 1
ATOM 685 C CA . LEU A 1 92 ? 4.167 -7.906 -6.758 1.00 97.44 92 LEU A CA 1
ATOM 686 C C . LEU A 1 92 ? 5.691 -7.752 -6.636 1.00 97.44 92 LEU A C 1
ATOM 688 O O . LEU A 1 92 ? 6.414 -8.717 -6.872 1.00 97.44 92 LEU A O 1
ATOM 692 N N . MET A 1 93 ? 6.178 -6.574 -6.228 1.00 97.25 93 MET A N 1
ATOM 693 C CA . MET A 1 93 ? 7.611 -6.352 -5.991 1.00 97.25 93 MET A CA 1
ATOM 694 C C . MET A 1 93 ? 8.154 -7.253 -4.875 1.00 97.25 93 MET A C 1
ATOM 696 O O . MET A 1 93 ? 9.202 -7.859 -5.061 1.00 97.25 93 MET A O 1
ATOM 700 N N . ASP A 1 94 ? 7.433 -7.365 -3.756 1.00 97.62 94 ASP A N 1
ATOM 701 C CA . ASP A 1 94 ? 7.772 -8.250 -2.631 1.00 97.62 94 ASP A CA 1
ATOM 702 C C . ASP A 1 94 ? 7.782 -9.723 -3.059 1.00 97.62 94 ASP A C 1
ATOM 704 O O . ASP A 1 94 ? 8.765 -10.430 -2.866 1.00 97.62 94 ASP A O 1
ATOM 708 N N . ILE A 1 95 ? 6.740 -10.204 -3.744 1.00 96.88 95 ILE A N 1
ATOM 709 C CA . ILE A 1 95 ? 6.708 -11.605 -4.199 1.00 96.88 95 ILE A CA 1
ATOM 710 C C . ILE A 1 95 ? 7.856 -11.903 -5.171 1.00 96.88 95 ILE A C 1
ATOM 712 O O . ILE A 1 95 ? 8.459 -12.973 -5.102 1.00 96.88 95 ILE A O 1
ATOM 716 N N . GLY A 1 96 ? 8.171 -10.955 -6.056 1.00 95.25 96 GLY A N 1
ATOM 717 C CA . GLY A 1 96 ? 9.317 -11.039 -6.958 1.00 95.25 96 GLY A CA 1
ATOM 718 C C . GLY A 1 96 ? 10.674 -10.830 -6.278 1.00 95.25 96 GLY A C 1
ATOM 719 O O . GLY A 1 96 ? 11.691 -10.965 -6.954 1.00 95.25 96 GLY A O 1
ATOM 720 N N . GLN A 1 97 ? 10.698 -10.501 -4.980 1.00 94.31 97 GLN A N 1
ATOM 721 C CA . GLN A 1 97 ? 11.890 -10.149 -4.198 1.00 94.31 97 GLN A CA 1
ATOM 722 C C . GLN A 1 97 ? 12.732 -9.067 -4.892 1.00 94.31 97 GLN A C 1
ATOM 724 O O . GLN A 1 97 ? 13.956 -9.157 -5.018 1.00 94.31 97 GLN A O 1
ATOM 729 N N . GLY A 1 98 ? 12.049 -8.059 -5.434 1.00 94.44 98 GLY A N 1
ATOM 730 C CA . GLY A 1 98 ? 12.680 -6.996 -6.197 1.00 94.44 98 GLY A CA 1
ATOM 731 C C . GLY A 1 98 ? 13.450 -6.019 -5.308 1.00 94.44 98 GLY A C 1
ATOM 732 O O . GLY A 1 98 ? 13.098 -5.763 -4.159 1.00 94.44 98 GLY A O 1
ATOM 733 N N . GLN A 1 99 ? 14.486 -5.397 -5.874 1.00 93.62 99 GLN A N 1
ATOM 734 C CA . GLN A 1 99 ? 15.480 -4.589 -5.146 1.00 93.62 99 GLN A CA 1
ATOM 735 C C . GLN A 1 99 ? 14.949 -3.380 -4.344 1.00 93.62 99 GLN A C 1
ATOM 737 O O . GLN A 1 99 ? 15.710 -2.767 -3.587 1.00 93.62 99 GLN A O 1
ATOM 742 N N . PHE A 1 100 ? 13.686 -2.999 -4.558 1.00 96.94 100 PHE A N 1
ATOM 743 C CA . PHE A 1 100 ? 13.013 -1.859 -3.930 1.00 96.94 100 PHE A CA 1
ATOM 744 C C . PHE A 1 100 ? 11.721 -2.252 -3.196 1.00 96.94 100 PHE A C 1
ATOM 746 O O . PHE A 1 100 ? 10.868 -1.398 -2.969 1.00 96.94 100 PHE A O 1
ATOM 753 N N . GLU A 1 101 ? 11.518 -3.529 -2.857 1.00 96.31 101 GLU A N 1
ATOM 754 C CA . GLU A 1 101 ? 10.293 -4.017 -2.194 1.00 96.31 101 GLU A CA 1
ATOM 755 C C . GLU A 1 101 ? 9.914 -3.206 -0.937 1.00 96.31 101 GLU A C 1
ATOM 757 O O . GLU A 1 101 ? 8.747 -2.855 -0.734 1.00 96.31 101 GLU A O 1
ATOM 762 N N . ARG A 1 102 ? 10.910 -2.799 -0.140 1.00 97.06 102 ARG A N 1
ATOM 763 C CA . ARG A 1 102 ? 10.723 -2.038 1.104 1.00 97.06 102 ARG A CA 1
ATOM 764 C C . ARG A 1 102 ? 10.371 -0.583 0.837 1.00 97.06 102 ARG A C 1
ATOM 766 O O . ARG A 1 102 ? 9.442 -0.042 1.443 1.00 97.06 102 ARG A O 1
ATOM 773 N N . GLU A 1 103 ? 11.131 0.054 -0.044 1.00 97.62 103 GLU A N 1
ATOM 774 C CA . GLU A 1 103 ? 10.980 1.458 -0.416 1.00 97.62 103 GLU A CA 1
ATOM 775 C C . GLU A 1 103 ? 9.676 1.685 -1.185 1.00 97.62 103 GLU A C 1
ATOM 777 O O . GLU A 1 103 ? 8.982 2.679 -0.959 1.00 97.62 103 GLU A O 1
ATOM 782 N N . LEU A 1 104 ? 9.278 0.731 -2.033 1.00 97.44 104 LEU A N 1
ATOM 783 C CA . LEU A 1 104 ? 8.016 0.778 -2.761 1.00 97.44 104 LEU A CA 1
ATOM 784 C C . LEU A 1 104 ? 6.818 0.733 -1.809 1.00 97.44 104 LEU A C 1
ATOM 786 O O . LEU A 1 104 ? 5.905 1.547 -1.951 1.00 97.44 104 LEU A O 1
ATOM 790 N N . ALA A 1 105 ? 6.837 -0.139 -0.798 1.00 97.94 105 ALA A N 1
ATOM 791 C CA . ALA A 1 105 ? 5.792 -0.171 0.224 1.00 97.94 105 ALA A CA 1
ATOM 792 C C . ALA A 1 105 ? 5.674 1.167 0.982 1.00 97.94 105 ALA A C 1
ATOM 794 O O . ALA A 1 105 ? 4.565 1.677 1.184 1.00 97.94 105 ALA A O 1
ATOM 795 N N . PHE A 1 106 ? 6.809 1.781 1.339 1.00 97.50 106 PHE A N 1
ATOM 796 C CA . PHE A 1 106 ? 6.843 3.114 1.952 1.00 97.50 106 PHE A CA 1
ATOM 797 C C . PHE A 1 106 ? 6.243 4.185 1.032 1.00 97.50 106 PHE A C 1
ATOM 799 O O . PHE A 1 106 ? 5.422 5.001 1.470 1.00 97.50 106 PHE A O 1
ATOM 806 N N . MET A 1 107 ? 6.637 4.195 -0.245 1.00 97.00 107 MET A N 1
ATOM 807 C CA . MET A 1 107 ? 6.159 5.171 -1.225 1.00 97.00 107 MET A CA 1
ATOM 808 C C . MET A 1 107 ? 4.652 5.042 -1.434 1.00 97.00 107 MET A C 1
ATOM 810 O O . MET A 1 107 ? 3.943 6.048 -1.374 1.00 97.00 107 MET A O 1
ATOM 814 N N . VAL A 1 108 ? 4.149 3.815 -1.595 1.00 98.00 108 VAL A N 1
ATOM 815 C CA . VAL A 1 108 ? 2.714 3.541 -1.733 1.00 98.00 108 VAL A CA 1
ATOM 816 C C . VAL A 1 108 ? 1.951 4.085 -0.531 1.00 98.00 108 VAL A C 1
ATOM 818 O O . VAL A 1 108 ? 0.989 4.831 -0.711 1.00 98.00 108 VAL A O 1
ATOM 821 N N . TYR A 1 109 ? 2.399 3.802 0.694 1.00 98.12 109 TYR A N 1
ATOM 822 C CA . TYR A 1 109 ? 1.745 4.326 1.894 1.00 98.12 109 TYR A CA 1
ATOM 823 C C . TYR A 1 109 ? 1.737 5.859 1.935 1.00 98.12 109 TYR A C 1
ATOM 825 O O . TYR A 1 109 ? 0.703 6.475 2.209 1.00 98.12 109 TYR A O 1
ATOM 833 N N . SER A 1 110 ? 2.869 6.485 1.610 1.00 96.75 110 SER A N 1
ATOM 834 C CA . SER A 1 110 ? 2.995 7.945 1.556 1.00 96.75 110 SER A CA 1
ATOM 835 C C . SER A 1 110 ? 2.054 8.558 0.516 1.00 96.75 110 SER A C 1
ATOM 837 O O . SER A 1 110 ? 1.363 9.536 0.805 1.00 96.75 110 SER A O 1
ATOM 839 N N . ARG A 1 111 ? 1.951 7.938 -0.665 1.00 96.88 111 ARG A N 1
ATOM 840 C CA . ARG A 1 111 ? 1.037 8.345 -1.736 1.00 96.88 111 ARG A CA 1
ATOM 841 C C . ARG A 1 111 ? -0.422 8.211 -1.311 1.00 96.88 111 ARG A C 1
ATOM 843 O O . ARG A 1 111 ? -1.194 9.142 -1.513 1.00 96.88 111 ARG A O 1
ATOM 850 N N . LEU A 1 112 ? -0.806 7.103 -0.681 1.00 98.12 112 LEU A N 1
ATOM 851 C CA . LEU A 1 112 ? -2.174 6.905 -0.192 1.00 98.12 112 LEU A CA 1
ATOM 852 C C . LEU A 1 112 ? -2.566 7.953 0.858 1.00 98.12 112 LEU A C 1
ATOM 854 O O . LEU A 1 112 ? -3.664 8.503 0.786 1.00 98.12 112 LEU A O 1
ATOM 858 N N . LYS A 1 113 ? -1.659 8.290 1.784 1.00 97.81 113 LYS A N 1
ATOM 859 C CA . LYS A 1 113 ? -1.874 9.373 2.759 1.00 97.81 113 LYS A CA 1
ATOM 860 C C . LYS A 1 113 ? -2.048 10.743 2.105 1.00 97.81 113 LYS A C 1
ATOM 862 O O . LYS A 1 113 ? -2.783 11.567 2.636 1.00 97.81 113 LYS A O 1
ATOM 867 N N . ALA A 1 114 ? -1.356 10.998 0.996 1.00 97.25 114 ALA A N 1
ATOM 868 C CA . ALA A 1 114 ? -1.489 12.247 0.252 1.00 97.25 114 ALA A CA 1
ATOM 869 C C . ALA A 1 114 ? -2.789 12.305 -0.569 1.00 97.25 114 ALA A C 1
ATOM 871 O O . ALA A 1 114 ? -3.347 13.382 -0.759 1.00 97.25 114 ALA A O 1
ATOM 872 N N . LEU A 1 115 ? -3.276 11.157 -1.050 1.00 97.25 115 LEU A N 1
ATOM 873 C CA . LEU A 1 115 ? -4.472 11.067 -1.891 1.00 97.25 115 LEU A CA 1
ATOM 874 C C . LEU A 1 115 ? -5.787 11.152 -1.109 1.00 97.25 115 LEU A C 1
ATOM 876 O O . LEU A 1 115 ? -6.776 11.636 -1.659 1.00 97.25 115 LEU A O 1
ATOM 880 N N . TYR A 1 116 ? -5.822 10.663 0.133 1.00 98.25 116 TYR A N 1
ATOM 881 C CA . TYR A 1 116 ? -7.075 10.452 0.860 1.00 98.25 116 TYR A CA 1
ATOM 882 C C . TYR A 1 116 ? -7.058 11.066 2.267 1.00 98.25 116 TYR A C 1
ATOM 884 O O . TYR A 1 116 ? -6.067 10.930 2.989 1.00 98.25 116 TYR A O 1
ATOM 892 N N . PRO A 1 117 ? -8.175 11.669 2.723 1.00 98.25 117 PRO A N 1
ATOM 893 C CA . PRO A 1 117 ? -8.371 12.001 4.128 1.00 98.25 117 PRO A CA 1
ATOM 894 C C . PRO A 1 117 ? -8.198 10.771 5.023 1.00 98.25 117 PRO A C 1
ATOM 896 O O . PRO A 1 117 ? -8.588 9.661 4.655 1.00 98.25 117 PRO A O 1
ATOM 899 N N . LYS A 1 118 ? -7.670 10.974 6.237 1.00 97.38 118 LYS A N 1
ATOM 900 C CA . LYS A 1 118 ? -7.346 9.888 7.177 1.00 97.38 118 LYS A CA 1
ATOM 901 C C . LYS A 1 118 ? -8.502 8.906 7.390 1.00 97.38 118 LYS A C 1
ATOM 903 O O . LYS A 1 118 ? -8.277 7.705 7.323 1.00 97.38 118 LYS A O 1
ATOM 908 N N . GLU A 1 119 ? -9.712 9.398 7.647 1.00 96.69 119 GLU A N 1
ATOM 909 C CA . GLU A 1 119 ? -10.882 8.546 7.914 1.00 96.69 119 GLU A CA 1
ATOM 910 C C . GLU A 1 119 ? -11.2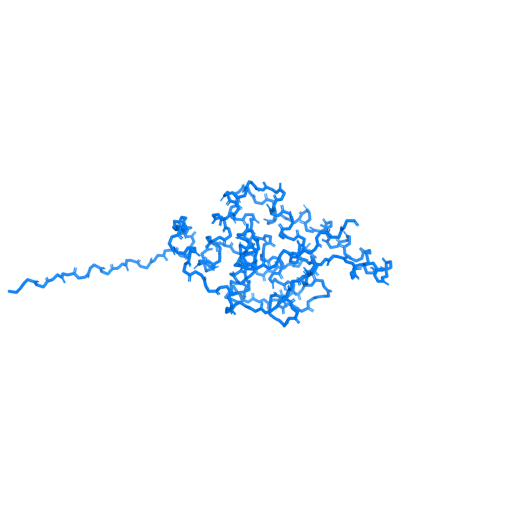51 7.682 6.704 1.00 96.69 119 GLU A C 1
ATOM 912 O O . GLU A 1 119 ? -11.482 6.484 6.847 1.00 96.69 119 GLU A O 1
ATOM 917 N N . GLN A 1 120 ? -11.216 8.263 5.501 1.00 98.00 120 GLN A N 1
ATOM 918 C CA . GLN A 1 120 ? -11.440 7.520 4.263 1.00 98.00 120 GLN A CA 1
ATOM 919 C C . GLN A 1 120 ? -10.360 6.451 4.060 1.00 98.00 120 GLN A C 1
ATOM 921 O O . GLN A 1 120 ? -10.677 5.312 3.720 1.00 98.00 120 GLN A O 1
ATOM 926 N N . LEU A 1 121 ? -9.091 6.795 4.300 1.00 98.56 121 LEU A N 1
ATOM 927 C CA . LEU A 1 121 ? -7.980 5.859 4.157 1.00 98.56 121 LEU A CA 1
ATOM 928 C C . LEU A 1 121 ? -8.047 4.713 5.177 1.00 98.56 121 LEU A C 1
ATOM 930 O O . LEU A 1 121 ? -7.745 3.579 4.821 1.00 98.56 121 LEU A O 1
ATOM 934 N N . VAL A 1 122 ? -8.482 4.979 6.415 1.00 98.44 122 VAL A N 1
ATOM 935 C CA . VAL A 1 122 ? -8.743 3.934 7.422 1.00 98.44 122 VAL A CA 1
ATOM 936 C C . VAL A 1 122 ? -9.759 2.930 6.886 1.00 98.44 122 VAL A C 1
ATOM 938 O O . VAL A 1 122 ? -9.484 1.732 6.907 1.00 98.44 122 VAL A O 1
ATOM 941 N N . THR A 1 123 ? -10.888 3.405 6.357 1.00 98.12 123 THR A N 1
ATOM 942 C CA . THR A 1 123 ? -11.924 2.532 5.793 1.00 98.12 123 THR A CA 1
ATOM 943 C C . THR A 1 123 ? -11.394 1.712 4.621 1.00 98.12 123 THR A C 1
ATOM 945 O O . THR A 1 123 ? -11.590 0.500 4.589 1.00 98.12 123 THR A O 1
ATOM 948 N N . ILE A 1 124 ? -10.680 2.340 3.683 1.00 98.44 124 ILE A N 1
ATOM 949 C CA . ILE A 1 124 ? -10.099 1.661 2.516 1.00 98.44 124 ILE A CA 1
ATOM 950 C C . ILE A 1 124 ? -9.122 0.561 2.950 1.00 98.44 124 ILE A C 1
ATOM 952 O O . ILE A 1 124 ? -9.265 -0.587 2.536 1.00 98.44 124 ILE A O 1
ATOM 956 N N . LEU A 1 125 ? -8.149 0.890 3.805 1.00 98.69 125 LEU A N 1
ATOM 957 C CA . LEU A 1 125 ? -7.127 -0.065 4.237 1.00 98.69 125 LEU A CA 1
ATOM 958 C C . LEU A 1 125 ? -7.717 -1.197 5.081 1.00 98.69 125 LEU A C 1
ATOM 960 O O . LEU A 1 125 ? -7.298 -2.339 4.928 1.00 98.69 125 LEU A O 1
ATOM 964 N N . ALA A 1 126 ? -8.702 -0.907 5.936 1.00 98.44 126 ALA A N 1
ATOM 965 C CA . ALA A 1 126 ? -9.409 -1.940 6.687 1.00 98.44 126 ALA A CA 1
ATOM 966 C C . ALA A 1 126 ? -10.178 -2.881 5.755 1.00 98.44 126 ALA A C 1
ATOM 968 O O . ALA A 1 126 ? -10.124 -4.093 5.939 1.00 98.44 126 ALA A O 1
ATOM 969 N N . THR A 1 127 ? -10.848 -2.333 4.737 1.00 98.00 127 THR A N 1
ATOM 970 C CA . THR A 1 127 ? -11.606 -3.122 3.756 1.00 98.00 127 THR A CA 1
ATOM 971 C C . THR A 1 127 ? -10.681 -4.081 3.009 1.00 98.00 127 THR A C 1
ATOM 973 O O . THR A 1 127 ? -10.944 -5.277 2.966 1.00 98.00 127 THR A O 1
ATOM 976 N N . ILE A 1 128 ? -9.556 -3.577 2.491 1.00 98.19 128 ILE A N 1
ATOM 977 C CA . ILE A 1 128 ? -8.568 -4.392 1.769 1.00 98.19 128 ILE A CA 1
ATOM 978 C C . ILE A 1 128 ? -7.899 -5.410 2.702 1.00 98.19 128 ILE A C 1
ATOM 980 O O . ILE A 1 128 ? -7.705 -6.558 2.321 1.00 98.19 128 ILE A O 1
ATOM 984 N N . GLY A 1 129 ? -7.540 -5.004 3.921 1.00 98.06 129 GLY A N 1
ATOM 985 C CA . GLY A 1 129 ? -6.831 -5.858 4.872 1.00 98.06 129 GLY A CA 1
ATOM 986 C C . GLY A 1 129 ? -7.664 -7.024 5.405 1.00 98.06 129 GLY A C 1
ATOM 987 O O . GLY A 1 129 ? -7.126 -8.108 5.607 1.00 98.06 129 GLY A O 1
ATOM 988 N N . LEU A 1 130 ? -8.963 -6.808 5.635 1.00 97.31 130 LEU A N 1
ATOM 989 C CA . LEU A 1 130 ? -9.876 -7.821 6.180 1.00 97.31 130 LEU A CA 1
ATOM 990 C C . LEU A 1 130 ? -10.534 -8.687 5.102 1.00 97.31 130 LEU A C 1
ATOM 992 O O . LEU A 1 130 ? -10.955 -9.804 5.398 1.00 97.31 130 LEU A O 1
ATOM 996 N N . HIS A 1 131 ? -10.610 -8.182 3.870 1.00 96.56 131 HIS A N 1
ATOM 997 C CA . HIS A 1 131 ? -11.212 -8.874 2.731 1.00 96.56 131 HIS A CA 1
ATOM 998 C C . HIS A 1 131 ? -10.319 -8.795 1.483 1.00 96.56 131 HIS A C 1
ATOM 1000 O O . HIS A 1 131 ? -10.753 -8.291 0.439 1.00 96.56 131 HIS A O 1
ATOM 1006 N N . PRO A 1 132 ? -9.056 -9.253 1.562 1.00 96.31 132 PRO A N 1
ATOM 1007 C CA . PRO A 1 132 ? -8.117 -9.133 0.451 1.00 96.31 132 PRO A CA 1
ATOM 1008 C C . PRO A 1 132 ? -8.538 -9.944 -0.777 1.00 96.31 132 PRO A C 1
ATOM 1010 O O . PRO A 1 132 ? -8.083 -9.664 -1.880 1.00 96.31 132 PRO A O 1
ATOM 1013 N N . GLU A 1 133 ? -9.408 -10.941 -0.614 1.00 94.50 133 GLU A N 1
ATOM 1014 C CA . GLU A 1 133 ? -9.936 -11.757 -1.702 1.00 94.50 133 GLU A CA 1
ATOM 1015 C C . GLU A 1 133 ? -10.993 -11.051 -2.561 1.00 94.50 133 GLU A C 1
ATOM 1017 O O . GLU A 1 133 ? -11.333 -11.550 -3.638 1.00 94.50 133 GLU A O 1
ATOM 1022 N N . ARG A 1 134 ? -11.521 -9.913 -2.092 1.00 93.12 134 ARG A N 1
ATOM 1023 C CA . ARG A 1 134 ? -12.604 -9.176 -2.750 1.00 93.12 134 ARG A CA 1
ATOM 1024 C C . ARG A 1 134 ? -12.087 -8.092 -3.681 1.00 93.12 134 ARG A C 1
ATOM 1026 O O . ARG A 1 134 ? -11.139 -7.368 -3.366 1.00 93.12 134 ARG A O 1
ATOM 1033 N N . GLY A 1 135 ? -12.802 -7.938 -4.793 1.00 90.00 135 GLY A N 1
ATOM 1034 C CA . GLY A 1 135 ? -12.473 -6.981 -5.843 1.00 90.00 135 GLY A CA 1
ATOM 1035 C C . GLY A 1 135 ? -11.306 -7.451 -6.710 1.00 90.00 135 GLY A C 1
ATOM 1036 O O . GLY A 1 135 ? -10.545 -8.348 -6.345 1.00 90.00 135 GLY A O 1
ATOM 1037 N N . GLU A 1 136 ? -11.184 -6.870 -7.898 1.00 91.44 136 GLU A N 1
ATOM 1038 C CA . GLU A 1 136 ? -10.125 -7.223 -8.846 1.00 91.44 136 GLU A CA 1
ATOM 1039 C C . GLU A 1 136 ? -8.769 -6.653 -8.423 1.00 91.44 136 GLU A C 1
ATOM 1041 O O . GLU A 1 136 ? -8.683 -5.550 -7.880 1.00 91.44 136 GLU A O 1
ATOM 1046 N N . VAL A 1 137 ? -7.703 -7.411 -8.689 1.00 92.75 137 VAL A N 1
ATOM 1047 C CA . VAL A 1 137 ? -6.329 -7.041 -8.340 1.00 92.75 137 VAL A CA 1
ATOM 1048 C C . VAL A 1 137 ? -5.384 -7.339 -9.509 1.00 92.75 137 VAL A C 1
ATOM 1050 O O . VAL A 1 137 ? -5.508 -8.395 -10.135 1.00 92.75 137 VAL A O 1
ATOM 1053 N N . PRO A 1 138 ? -4.430 -6.445 -9.826 1.00 93.38 138 PRO A N 1
ATOM 1054 C CA . PRO A 1 138 ? -3.382 -6.735 -10.793 1.00 93.38 138 PRO A CA 1
ATOM 1055 C C . PRO A 1 138 ? -2.526 -7.918 -10.331 1.00 93.38 138 PRO A C 1
ATOM 1057 O O . PRO A 1 138 ? -1.985 -7.903 -9.228 1.00 93.38 138 PRO A O 1
ATOM 1060 N N . THR A 1 139 ? -2.369 -8.921 -11.194 1.00 94.06 139 THR A N 1
ATOM 1061 C CA . THR A 1 139 ? -1.490 -10.083 -10.964 1.00 94.06 139 THR A CA 1
ATOM 1062 C C . THR A 1 139 ? -0.177 -10.002 -11.743 1.00 94.06 139 THR A C 1
ATOM 1064 O O . THR A 1 139 ? 0.615 -10.936 -11.728 1.00 94.06 139 THR A O 1
ATOM 1067 N N . SER A 1 140 ? 0.054 -8.887 -12.437 1.00 90.62 140 SER A N 1
ATOM 1068 C CA . SER A 1 140 ? 1.261 -8.618 -13.211 1.00 90.62 140 SER A CA 1
ATOM 1069 C C . SER A 1 140 ? 1.627 -7.138 -13.114 1.00 90.62 140 SER A C 1
ATOM 1071 O O . SER A 1 140 ? 0.747 -6.277 -13.043 1.00 90.62 140 SER A O 1
ATOM 1073 N N . GLY A 1 141 ? 2.930 -6.854 -13.109 1.00 89.06 141 GLY A N 1
ATOM 1074 C CA . GLY A 1 141 ? 3.497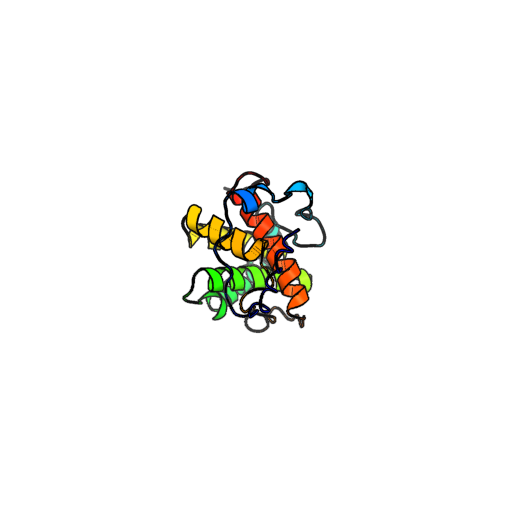 -5.506 -13.088 1.00 89.06 141 GLY A CA 1
ATOM 1075 C C . GLY A 1 141 ? 4.433 -5.232 -14.267 1.00 89.06 141 GLY A C 1
ATOM 1076 O O . GLY A 1 141 ? 5.259 -4.326 -14.182 1.00 89.06 141 GLY A O 1
ATOM 1077 N N . VAL A 1 142 ? 4.326 -6.000 -15.360 1.00 91.19 142 VAL A N 1
ATOM 1078 C CA . VAL A 1 142 ? 5.230 -5.892 -16.523 1.00 91.19 142 VAL A CA 1
ATOM 1079 C C . VAL A 1 142 ? 5.237 -4.496 -17.147 1.00 91.19 142 VAL A C 1
ATOM 1081 O O . VAL A 1 142 ? 6.291 -4.018 -17.555 1.00 91.19 142 VAL A O 1
ATOM 1084 N N . ASP A 1 143 ? 4.099 -3.796 -17.132 1.00 90.25 143 ASP A N 1
ATOM 1085 C CA . ASP A 1 143 ? 3.975 -2.422 -17.644 1.00 90.25 143 ASP A CA 1
ATOM 1086 C C . ASP A 1 143 ? 4.836 -1.412 -16.868 1.00 90.25 143 ASP A C 1
ATOM 1088 O O . ASP A 1 143 ? 5.138 -0.328 -17.368 1.00 90.25 143 ASP A O 1
ATOM 1092 N N . VAL A 1 144 ? 5.233 -1.759 -15.640 1.00 92.31 144 VAL A N 1
ATOM 1093 C CA . VAL A 1 144 ? 6.128 -0.955 -14.800 1.00 92.31 144 VAL A CA 1
ATOM 1094 C C . VAL A 1 144 ? 7.468 -1.635 -14.532 1.00 92.31 144 VAL A C 1
ATOM 1096 O O . VAL A 1 144 ? 8.211 -1.188 -13.657 1.00 92.31 144 VAL A O 1
ATOM 1099 N N . ASP A 1 145 ? 7.813 -2.640 -15.341 1.00 91.94 145 ASP A N 1
ATOM 1100 C CA . ASP A 1 145 ? 9.072 -3.391 -15.285 1.00 91.94 145 ASP A CA 1
ATOM 1101 C C . ASP A 1 145 ? 9.216 -4.291 -14.042 1.00 91.94 145 ASP A C 1
ATOM 1103 O O . ASP A 1 145 ? 10.315 -4.554 -13.562 1.00 91.94 145 ASP A O 1
ATOM 1107 N N . ILE A 1 146 ? 8.092 -4.782 -13.507 1.00 92.12 146 ILE A N 1
ATOM 1108 C CA . ILE A 1 146 ? 8.072 -5.815 -12.464 1.00 92.12 146 ILE A CA 1
ATOM 1109 C C . ILE A 1 146 ? 7.691 -7.149 -13.108 1.00 92.12 146 ILE A C 1
ATOM 1111 O O . ILE A 1 146 ? 6.522 -7.423 -13.393 1.00 92.12 146 ILE A O 1
ATOM 1115 N N . HIS A 1 147 ? 8.705 -7.980 -13.338 1.00 89.31 147 HIS A N 1
ATOM 1116 C CA . HIS A 1 147 ? 8.589 -9.260 -14.038 1.00 89.31 147 HIS A CA 1
ATOM 1117 C C . HIS A 1 147 ? 8.365 -10.402 -13.052 1.00 89.31 147 HIS A C 1
ATOM 1119 O O . HIS A 1 147 ? 9.283 -11.140 -12.704 1.00 89.31 147 HIS A O 1
ATOM 1125 N N . VAL A 1 148 ? 7.124 -10.530 -12.596 1.00 89.31 148 VAL A N 1
ATOM 1126 C CA . VAL A 1 148 ? 6.669 -11.626 -11.739 1.00 89.31 148 VAL A CA 1
ATOM 1127 C C . VAL A 1 148 ? 5.355 -12.174 -12.297 1.00 89.31 148 VAL A C 1
ATOM 1129 O O . VAL A 1 148 ? 4.494 -11.402 -12.721 1.00 89.31 148 VAL A O 1
ATOM 1132 N N . ASP A 1 149 ? 5.221 -13.500 -12.331 1.00 83.25 149 ASP A N 1
ATOM 1133 C CA . ASP A 1 149 ? 4.004 -14.194 -12.765 1.00 83.25 149 ASP A CA 1
ATOM 1134 C C . ASP A 1 149 ? 3.472 -15.034 -11.607 1.00 83.25 149 ASP A C 1
ATOM 1136 O O . ASP A 1 149 ? 4.066 -16.047 -11.228 1.00 83.25 149 ASP A O 1
ATOM 1140 N N . VAL A 1 150 ? 2.407 -14.543 -10.975 1.00 91.06 150 VAL A N 1
ATOM 1141 C CA . VAL A 1 150 ? 1.874 -15.083 -9.723 1.00 91.06 150 VAL A CA 1
ATOM 1142 C C . VAL A 1 150 ? 0.357 -15.136 -9.753 1.00 91.06 150 VAL A C 1
ATOM 1144 O O . VAL A 1 150 ? -0.321 -14.306 -10.359 1.00 91.06 150 VAL A O 1
ATOM 1147 N N . GLY A 1 151 ? -0.193 -16.128 -9.058 1.00 93.56 151 GLY A N 1
ATOM 1148 C CA . GLY A 1 151 ? -1.634 -16.267 -8.909 1.00 93.56 151 GLY A CA 1
ATOM 1149 C C . GLY A 1 151 ? -2.234 -15.169 -8.029 1.00 93.56 151 GLY A C 1
ATOM 1150 O O . GLY A 1 151 ? -1.602 -14.673 -7.095 1.00 93.56 151 GLY A O 1
ATOM 1151 N N . ARG A 1 152 ? -3.510 -14.850 -8.278 1.00 94.19 152 ARG A N 1
ATOM 1152 C CA . ARG A 1 152 ? -4.303 -13.884 -7.495 1.00 94.19 152 ARG A CA 1
ATOM 1153 C C . ARG A 1 152 ? -4.257 -14.143 -5.989 1.00 94.19 152 ARG A C 1
ATOM 1155 O O . ARG A 1 152 ? -4.180 -13.196 -5.220 1.00 94.19 152 ARG A O 1
ATOM 1162 N N . GLU A 1 153 ? -4.280 -15.405 -5.570 1.00 95.00 153 GLU A N 1
ATOM 1163 C CA . GLU A 1 153 ? -4.235 -15.786 -4.153 1.00 95.00 153 GLU A CA 1
ATOM 1164 C C . GLU A 1 153 ? -2.971 -15.269 -3.452 1.00 95.00 153 GLU A C 1
ATOM 1166 O O . GLU A 1 153 ? -3.062 -14.670 -2.383 1.00 95.00 153 GLU A O 1
ATOM 1171 N N . GLN A 1 154 ? -1.810 -15.406 -4.094 1.00 96.06 154 GLN A N 1
ATOM 1172 C CA . GLN A 1 154 ? -0.537 -14.955 -3.535 1.00 96.06 154 GLN A CA 1
ATOM 1173 C C . GLN A 1 154 ? -0.466 -13.426 -3.449 1.00 96.06 154 GLN A C 1
ATOM 1175 O O . GLN A 1 154 ? 0.034 -12.875 -2.466 1.00 96.06 154 GLN A O 1
ATOM 1180 N N . VAL A 1 155 ? -1.011 -12.732 -4.456 1.00 96.81 155 VAL A N 1
ATOM 1181 C CA . VAL A 1 155 ? -1.136 -11.270 -4.425 1.00 96.81 155 VAL A CA 1
ATOM 1182 C C . VAL A 1 155 ? -2.068 -10.842 -3.296 1.00 96.81 155 VAL A C 1
ATOM 1184 O O . VAL A 1 155 ? -1.694 -9.964 -2.527 1.00 96.81 155 VAL A O 1
ATOM 1187 N N . ASN A 1 156 ? -3.231 -11.480 -3.144 1.00 97.06 156 ASN A N 1
ATOM 1188 C CA . ASN A 1 156 ? -4.198 -11.171 -2.089 1.00 97.06 156 ASN A CA 1
ATOM 1189 C C . ASN A 1 156 ? -3.596 -11.351 -0.688 1.00 97.06 156 ASN A C 1
ATOM 1191 O O . ASN A 1 156 ? -3.784 -10.495 0.174 1.00 97.06 156 ASN A O 1
ATOM 1195 N N . GLU A 1 157 ? -2.833 -12.423 -0.461 1.00 96.88 157 GLU A N 1
ATOM 1196 C CA . GLU A 1 157 ? -2.153 -12.654 0.818 1.00 96.88 157 GLU A CA 1
ATOM 1197 C C . GLU A 1 157 ? -1.236 -11.472 1.182 1.00 96.88 157 GLU A C 1
ATOM 1199 O O . GLU A 1 157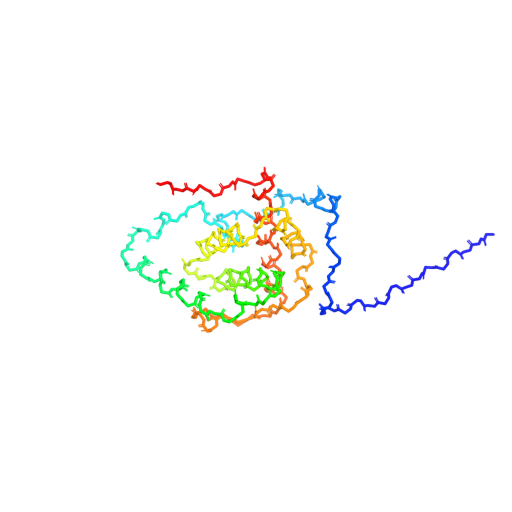 ? -1.334 -10.905 2.273 1.00 96.88 157 GLU A O 1
ATOM 1204 N N . ARG A 1 158 ? -0.375 -11.044 0.250 1.00 97.75 158 ARG A N 1
ATOM 1205 C CA . ARG A 1 158 ? 0.547 -9.913 0.460 1.00 97.75 158 ARG A CA 1
ATOM 1206 C C . ARG A 1 158 ? -0.169 -8.570 0.544 1.00 97.75 158 ARG A C 1
ATOM 1208 O O . ARG A 1 158 ? 0.167 -7.749 1.396 1.00 97.75 158 ARG A O 1
ATOM 1215 N N . LEU A 1 159 ? -1.188 -8.379 -0.285 1.00 97.62 159 LEU A N 1
ATOM 1216 C CA . LEU A 1 159 ? -2.036 -7.194 -0.324 1.00 97.62 159 LEU A CA 1
ATOM 1217 C C . LEU A 1 159 ? -2.694 -6.950 1.038 1.00 97.62 159 LEU A C 1
ATOM 1219 O O . LEU A 1 159 ? -2.617 -5.838 1.565 1.00 97.62 159 LEU A O 1
ATOM 1223 N N . GLY A 1 160 ? -3.300 -7.990 1.620 1.00 98.19 160 GLY A N 1
ATOM 1224 C CA . GLY A 1 160 ? -3.948 -7.916 2.927 1.00 98.19 160 GLY A CA 1
ATOM 1225 C C . GLY A 1 160 ? -2.961 -7.531 4.027 1.00 98.19 160 GLY A C 1
ATOM 1226 O O . GLY A 1 160 ? -3.200 -6.587 4.782 1.00 98.19 160 GLY A O 1
ATOM 1227 N N . LEU A 1 161 ? -1.798 -8.187 4.062 1.00 98.56 161 LEU A N 1
ATOM 1228 C CA . LEU A 1 161 ? -0.739 -7.894 5.029 1.00 98.56 161 LEU A CA 1
ATOM 1229 C C . LEU A 1 161 ? -0.219 -6.454 4.907 1.00 98.56 161 LEU A C 1
ATOM 1231 O O . LEU A 1 161 ? -0.138 -5.747 5.914 1.00 98.56 161 LEU A O 1
ATOM 1235 N N . TYR A 1 162 ? 0.076 -5.973 3.696 1.00 98.62 162 TYR A N 1
ATOM 1236 C CA . TYR A 1 162 ? 0.499 -4.586 3.495 1.00 98.62 162 TYR A CA 1
ATOM 1237 C C . TYR A 1 162 ? -0.582 -3.585 3.912 1.00 98.62 162 TYR A C 1
ATOM 1239 O O . TYR A 1 162 ? -0.270 -2.609 4.600 1.00 98.62 162 TYR A O 1
ATOM 1247 N N . ALA A 1 163 ? -1.846 -3.830 3.557 1.00 98.62 163 ALA A N 1
ATOM 1248 C CA . ALA A 1 163 ? -2.957 -2.967 3.945 1.00 98.62 163 ALA A CA 1
ATOM 1249 C C . ALA A 1 163 ? -3.095 -2.873 5.474 1.00 98.62 163 ALA A C 1
ATOM 1251 O O . ALA A 1 163 ? -3.200 -1.767 6.013 1.00 98.62 163 ALA A O 1
ATOM 1252 N N . LEU A 1 164 ? -2.993 -3.999 6.190 1.00 98.69 164 LEU A N 1
ATOM 1253 C CA . LEU A 1 164 ? -3.003 -4.026 7.655 1.00 98.69 164 LEU A CA 1
ATOM 1254 C C . LEU A 1 164 ? -1.780 -3.320 8.255 1.00 98.69 164 LEU A C 1
ATOM 1256 O O . LEU A 1 164 ? -1.921 -2.549 9.204 1.00 98.69 164 LEU A O 1
ATOM 1260 N N . LYS A 1 165 ? -0.584 -3.493 7.684 1.00 98.38 165 LYS A N 1
ATOM 1261 C CA . LYS A 1 165 ? 0.631 -2.793 8.140 1.00 98.38 165 LYS A CA 1
ATOM 1262 C C . LYS A 1 165 ? 0.533 -1.276 7.965 1.00 98.38 165 LYS A C 1
ATOM 1264 O O . LYS A 1 165 ? 0.984 -0.527 8.837 1.00 98.38 165 LYS A O 1
ATOM 1269 N N . MET A 1 166 ? -0.061 -0.808 6.870 1.00 98.50 166 MET A N 1
ATOM 1270 C CA . MET A 1 166 ? -0.328 0.615 6.633 1.00 98.50 166 MET A CA 1
ATOM 1271 C C . MET A 1 166 ? -1.424 1.143 7.568 1.00 98.50 166 MET A C 1
ATOM 1273 O O . MET A 1 166 ? -1.283 2.228 8.135 1.00 98.50 166 MET A O 1
ATOM 1277 N N . LEU A 1 167 ? -2.486 0.364 7.792 1.00 98.56 167 LEU A N 1
ATOM 1278 C CA . LEU A 1 167 ? -3.570 0.712 8.711 1.00 98.56 167 LEU A CA 1
ATOM 1279 C C . LEU A 1 167 ? -3.068 0.835 10.152 1.00 98.56 167 LEU A C 1
ATOM 1281 O O . LEU A 1 167 ? -3.340 1.833 10.818 1.00 98.56 167 LEU A O 1
ATOM 1285 N N . GLY A 1 168 ? -2.287 -0.140 10.623 1.00 98.00 168 GLY A N 1
ATOM 1286 C CA . GLY A 1 168 ? -1.711 -0.135 11.965 1.00 98.00 168 GLY A CA 1
ATOM 1287 C C . GLY A 1 168 ? -0.858 1.109 12.209 1.00 98.00 168 GLY A C 1
ATOM 1288 O O . GLY A 1 168 ? -0.973 1.741 13.256 1.00 98.00 168 GLY A O 1
ATOM 1289 N N . ARG A 1 169 ? -0.082 1.541 11.210 1.00 97.25 169 ARG A N 1
ATOM 1290 C CA . ARG A 1 169 ? 0.674 2.805 11.243 1.00 97.25 169 ARG A CA 1
ATOM 1291 C C . ARG A 1 169 ? -0.234 4.025 11.318 1.00 97.25 169 ARG A C 1
ATOM 1293 O O . ARG A 1 169 ? -0.018 4.911 12.139 1.00 97.25 169 ARG A O 1
ATOM 1300 N N . LEU A 1 170 ? -1.275 4.067 10.490 1.00 96.81 170 LEU A N 1
ATOM 1301 C CA . LEU A 1 170 ? -2.225 5.180 10.445 1.00 96.81 170 LEU A CA 1
ATOM 1302 C C . LEU A 1 170 ? -2.993 5.356 11.770 1.00 96.81 170 LEU A C 1
ATOM 1304 O O . LEU A 1 170 ? -3.368 6.477 12.140 1.00 96.81 170 LEU A O 1
ATOM 1308 N N . LEU A 1 171 ? -3.202 4.250 12.488 1.00 96.50 171 LEU A N 1
ATOM 1309 C CA . LEU A 1 171 ? -3.857 4.181 13.795 1.00 96.50 171 LEU A CA 1
ATOM 1310 C C . LEU A 1 171 ? -2.885 4.274 14.987 1.00 96.50 171 LEU A C 1
ATOM 1312 O O . LEU A 1 171 ? -3.340 4.247 16.131 1.00 96.50 171 LEU A O 1
ATOM 1316 N N . GLY A 1 172 ? -1.572 4.375 14.752 1.00 95.56 172 GLY A N 1
ATOM 1317 C CA . GLY A 1 172 ? -0.555 4.423 15.811 1.00 95.56 172 GLY A CA 1
ATOM 1318 C C . GLY A 1 172 ? -0.372 3.106 16.579 1.00 95.56 172 GLY A C 1
ATOM 1319 O O . GLY A 1 172 ? 0.093 3.113 17.714 1.00 95.56 172 GLY A O 1
ATOM 1320 N N . LYS A 1 173 ? -0.777 1.978 15.989 1.00 96.44 173 LYS A N 1
ATOM 1321 C CA . LYS A 1 173 ? -0.582 0.613 16.509 1.00 96.44 173 LYS A CA 1
ATOM 1322 C C . LYS A 1 173 ? 0.757 0.006 16.097 1.00 96.44 173 LYS A C 1
ATOM 1324 O O . LYS A 1 173 ? 1.240 -0.897 16.765 1.00 96.44 173 LYS A O 1
ATOM 1329 N N . LEU A 1 174 ? 1.343 0.519 15.018 1.00 94.25 174 LEU A N 1
ATOM 1330 C CA . LEU A 1 174 ? 2.677 0.181 14.531 1.00 94.25 174 LEU A CA 1
ATOM 1331 C C . LEU A 1 174 ? 3.525 1.458 14.441 1.00 94.25 174 LEU A C 1
ATOM 1333 O O . LEU A 1 174 ? 2.952 2.533 14.222 1.00 94.25 174 LEU A O 1
ATOM 1337 N N . PRO A 1 175 ? 4.860 1.364 14.589 1.00 88.25 175 PRO A N 1
ATOM 1338 C CA . PRO A 1 175 ? 5.741 2.517 14.454 1.00 88.25 175 PRO A CA 1
ATOM 1339 C C . PRO A 1 175 ? 5.579 3.152 13.072 1.00 88.25 175 PRO A C 1
ATOM 1341 O O . PRO A 1 175 ? 5.500 2.459 12.053 1.00 88.25 175 PRO A O 1
ATOM 1344 N N . LEU A 1 176 ? 5.502 4.483 13.044 1.00 82.12 176 LEU A N 1
ATOM 1345 C CA . LEU A 1 176 ? 5.536 5.208 11.784 1.00 82.12 176 LEU A CA 1
ATOM 1346 C C . LEU A 1 176 ? 6.928 5.058 11.163 1.00 82.12 176 LEU A C 1
ATOM 1348 O O . LEU A 1 176 ? 7.906 5.060 11.905 1.00 82.12 176 LEU A O 1
ATOM 1352 N N . PRO A 1 177 ? 7.016 4.959 9.830 1.00 74.12 177 PRO A N 1
ATOM 1353 C CA . PRO A 1 177 ? 8.280 5.156 9.146 1.00 74.12 177 PRO A CA 1
ATOM 1354 C C . PRO A 1 177 ? 8.816 6.549 9.496 1.00 74.12 177 PRO A C 1
ATOM 1356 O O . PRO A 1 177 ? 8.042 7.516 9.463 1.00 74.12 177 PRO A O 1
ATOM 1359 N N . ASP A 1 178 ? 10.097 6.655 9.836 1.00 66.25 178 ASP A N 1
ATOM 1360 C CA . ASP A 1 178 ? 10.754 7.943 9.998 1.00 66.25 178 ASP A CA 1
ATOM 1361 C C . ASP A 1 178 ? 10.649 8.720 8.680 1.00 66.25 178 ASP A C 1
ATOM 1363 O O . ASP A 1 178 ? 11.273 8.410 7.665 1.00 66.25 178 ASP A O 1
ATOM 1367 N N . SER A 1 179 ? 9.827 9.767 8.680 1.00 51.16 179 SER A N 1
ATOM 1368 C CA . SER A 1 179 ? 9.881 10.811 7.662 1.00 51.16 179 SER A CA 1
ATOM 1369 C C . SER A 1 179 ? 11.201 11.553 7.849 1.00 51.16 179 SER A C 1
ATOM 1371 O O . SER A 1 179 ? 11.242 12.570 8.537 1.00 51.16 179 SER A O 1
ATOM 1373 N N . GLY A 1 180 ? 12.285 10.983 7.313 1.00 43.47 180 GLY A N 1
ATOM 1374 C CA . GLY A 1 180 ? 13.582 11.638 7.206 1.00 43.47 180 GLY A CA 1
ATOM 1375 C C . GLY A 1 180 ? 13.366 13.042 6.653 1.00 43.47 180 GLY A C 1
ATOM 1376 O O . GLY A 1 180 ? 12.810 13.202 5.566 1.00 43.47 180 GLY A O 1
ATOM 1377 N N . ASN A 1 181 ? 13.696 14.029 7.477 1.00 32.72 181 ASN A N 1
ATOM 1378 C CA . ASN A 1 181 ? 13.564 15.448 7.181 1.00 32.72 181 ASN A CA 1
ATOM 1379 C C . ASN A 1 181 ? 14.741 15.925 6.331 1.00 32.72 181 ASN A C 1
ATOM 1381 O O . ASN A 1 181 ? 15.876 15.493 6.637 1.00 32.72 181 ASN A O 1
#